Protein AF-A0A7R9FCP2-F1 (afdb_monomer_lite)

Foldseek 3Di:
DFQWDKALDDPPQNQWIWIAGPVHRVPIDIDGDPDLVRSLVVLLVVLVVNVVPDPDDDDPVNSVVSNCPSVDPPPPPPPD

Secondary structure (DSSP, 8-state):
---EEEE---TT-TTEEEEEESS-GGG-EEEE-SSHHHHHHHHHHHHHHHHHH--S---HHHHHHHHHTTT-TTTTS---

Organism: NCBI:txid61472

Structure (mmCIF, N/CA/C/O backbone):
data_AF-A0A7R9FCP2-F1
#
_entry.id   AF-A0A7R9FCP2-F1
#
loop_
_atom_site.group_PDB
_atom_site.id
_atom_site.type_symbol
_atom_site.label_atom_id
_atom_site.label_alt_id
_atom_site.label_comp_id
_atom_site.label_asym_id
_atom_site.label_entity_id
_atom_site.label_seq_id
_atom_site.pdbx_PDB_ins_code
_atom_site.Cartn_x
_atom_site.Cartn_y
_atom_site.Cartn_z
_atom_site.occupancy
_atom_site.B_iso_or_equiv
_atom_site.auth_seq_id
_atom_s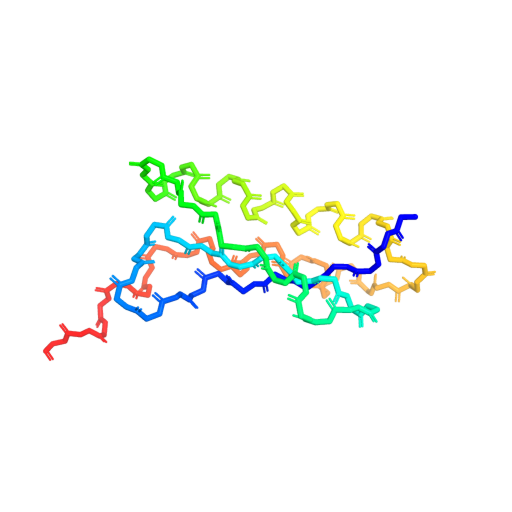ite.auth_comp_id
_atom_site.auth_asym_id
_atom_site.auth_atom_id
_atom_site.pdbx_PDB_model_num
ATOM 1 N N . CYS A 1 1 ? 13.044 -10.301 -4.297 1.00 50.00 1 CYS A N 1
ATOM 2 C CA . CYS A 1 1 ? 11.978 -9.550 -3.610 1.00 50.00 1 CYS A CA 1
ATOM 3 C C . CYS A 1 1 ? 10.680 -9.792 -4.357 1.00 50.00 1 CYS A C 1
ATOM 5 O O . CYS A 1 1 ? 10.657 -9.591 -5.564 1.00 50.00 1 CYS A O 1
ATOM 7 N N . SER A 1 2 ? 9.673 -10.339 -3.681 1.00 60.03 2 SER A N 1
ATOM 8 C CA . SER A 1 2 ? 8.406 -10.741 -4.295 1.00 60.03 2 SER A CA 1
ATOM 9 C C . SER A 1 2 ? 7.644 -9.520 -4.802 1.00 60.03 2 SER A C 1
ATOM 11 O O . SER A 1 2 ? 7.591 -8.501 -4.117 1.00 60.03 2 SER A O 1
ATOM 13 N N . ASN A 1 3 ? 7.044 -9.618 -5.988 1.00 81.00 3 ASN A N 1
ATOM 14 C CA . ASN A 1 3 ? 6.045 -8.647 -6.419 1.00 81.00 3 ASN A CA 1
ATOM 15 C C . ASN A 1 3 ? 4.896 -8.700 -5.398 1.00 81.00 3 ASN A C 1
ATOM 17 O O . ASN A 1 3 ? 4.340 -9.775 -5.161 1.00 81.00 3 ASN A O 1
ATOM 21 N N . LEU A 1 4 ? 4.542 -7.561 -4.798 1.00 88.31 4 LEU A N 1
ATOM 22 C CA . LEU A 1 4 ? 3.458 -7.441 -3.818 1.00 88.31 4 LEU A CA 1
ATOM 23 C C . LEU A 1 4 ? 2.342 -6.549 -4.360 1.00 88.31 4 LEU A C 1
ATOM 25 O O . LEU A 1 4 ? 2.602 -5.537 -5.009 1.00 88.31 4 LEU A O 1
ATOM 29 N N . MET A 1 5 ? 1.106 -6.910 -4.044 1.00 90.56 5 MET A N 1
ATOM 30 C CA . MET A 1 5 ? -0.094 -6.112 -4.255 1.00 90.56 5 MET A CA 1
ATOM 31 C C . MET A 1 5 ? -0.584 -5.570 -2.909 1.00 90.56 5 MET A C 1
ATOM 33 O O . MET A 1 5 ? -0.544 -6.273 -1.897 1.00 90.56 5 MET A O 1
ATOM 37 N N . LEU A 1 6 ? -1.046 -4.320 -2.907 1.00 93.06 6 LEU A N 1
ATOM 38 C CA . LEU A 1 6 ? -1.578 -3.624 -1.738 1.00 93.06 6 LEU A CA 1
ATOM 39 C C . LEU A 1 6 ? -3.060 -3.297 -1.964 1.00 93.06 6 LEU A C 1
ATOM 41 O O . LEU A 1 6 ? -3.398 -2.691 -2.979 1.00 93.06 6 LEU A O 1
ATOM 45 N N . ILE A 1 7 ? -3.925 -3.659 -1.014 1.00 93.00 7 ILE A N 1
ATOM 46 C CA . ILE A 1 7 ? -5.346 -3.278 -0.999 1.00 93.00 7 ILE A CA 1
ATOM 47 C C . ILE A 1 7 ? -5.611 -2.452 0.259 1.00 93.00 7 ILE A C 1
ATOM 49 O O . ILE A 1 7 ? -5.586 -2.972 1.370 1.00 93.00 7 ILE A O 1
ATOM 53 N N . GLU A 1 8 ? -5.862 -1.156 0.088 1.00 92.06 8 GLU A N 1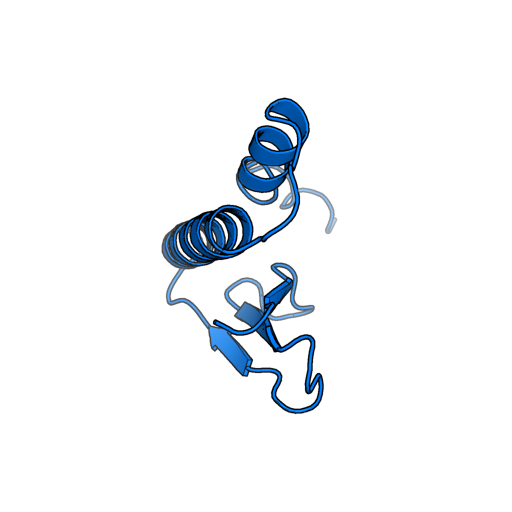
ATOM 54 C CA . GLU A 1 8 ? -5.998 -0.202 1.200 1.00 92.06 8 GLU A CA 1
ATOM 55 C C . GLU A 1 8 ? -7.412 -0.123 1.781 1.00 92.06 8 GLU A C 1
ATOM 57 O O . GLU A 1 8 ? -7.588 0.345 2.906 1.00 92.06 8 GLU A O 1
ATOM 62 N N . SER A 1 9 ? -8.422 -0.560 1.028 1.00 89.50 9 SER A N 1
ATOM 63 C CA . SER A 1 9 ? -9.820 -0.541 1.455 1.00 89.50 9 SER A CA 1
ATOM 64 C C . SER A 1 9 ? -10.279 -1.950 1.806 1.00 89.50 9 SER A C 1
ATOM 66 O O . SER A 1 9 ? -10.275 -2.836 0.953 1.00 89.50 9 SER A O 1
ATOM 68 N N . VAL A 1 10 ? -10.665 -2.144 3.067 1.00 91.00 10 VAL A N 1
ATOM 69 C CA . VAL A 1 10 ? -11.214 -3.402 3.581 1.00 91.00 10 VAL A CA 1
ATOM 70 C C . VAL A 1 10 ? -12.622 -3.112 4.108 1.00 91.00 10 VAL A C 1
ATOM 72 O O . VAL A 1 10 ? -12.763 -2.306 5.034 1.00 91.00 10 VAL A O 1
ATOM 75 N N . PRO A 1 11 ? -13.679 -3.706 3.522 1.00 89.94 11 PRO A N 1
ATOM 76 C CA . PRO A 1 11 ? -15.054 -3.460 3.947 1.00 89.94 11 PRO A CA 1
ATOM 77 C C . PRO A 1 11 ? -15.256 -3.777 5.432 1.00 89.94 11 PRO A C 1
ATOM 79 O O . PRO A 1 11 ? -14.904 -4.857 5.893 1.00 89.94 11 PRO A O 1
ATOM 82 N N . GLY A 1 12 ? -15.824 -2.830 6.181 1.00 90.25 12 GLY A N 1
ATOM 83 C CA . GLY A 1 12 ? -16.067 -2.982 7.620 1.00 90.25 12 GLY A CA 1
ATOM 84 C C . GLY A 1 12 ? -14.831 -2.819 8.514 1.00 90.25 12 GLY A C 1
ATOM 85 O O . GLY A 1 12 ? -14.980 -2.767 9.732 1.00 90.25 12 GLY A O 1
ATOM 86 N N . GLU A 1 13 ? -13.631 -2.664 7.944 1.00 92.75 13 GLU A N 1
ATOM 87 C CA . GLU A 1 13 ? -12.377 -2.554 8.693 1.00 92.75 13 GLU A CA 1
ATOM 88 C C . GLU A 1 13 ? -11.562 -1.316 8.262 1.00 92.75 13 GLU A C 1
ATOM 90 O O . GLU A 1 13 ? -10.567 -1.415 7.536 1.00 92.75 13 GLU A O 1
ATOM 95 N N . PRO A 1 14 ? -11.930 -0.105 8.722 1.00 89.44 14 PRO A N 1
ATOM 96 C CA . PRO A 1 14 ? -11.324 1.143 8.246 1.00 89.44 14 PRO A CA 1
ATOM 97 C C . PRO A 1 14 ? -9.822 1.259 8.552 1.00 89.44 14 PRO A C 1
ATOM 99 O O . PRO A 1 14 ? -9.103 1.978 7.854 1.00 89.44 14 PRO A O 1
ATOM 102 N N . PHE A 1 15 ? -9.327 0.528 9.554 1.00 93.69 15 PHE A N 1
ATOM 103 C CA . PHE A 1 15 ? -7.915 0.504 9.946 1.00 93.69 15 PHE A CA 1
ATOM 104 C C . PHE A 1 15 ? -7.124 -0.664 9.348 1.00 93.69 15 PHE A C 1
ATOM 106 O O . PHE A 1 15 ? -5.909 -0.722 9.545 1.00 93.69 15 PHE A O 1
ATOM 113 N N . SER A 1 16 ? -7.778 -1.562 8.609 1.00 95.31 16 SER A N 1
ATOM 114 C CA . SER A 1 16 ? -7.129 -2.712 7.984 1.00 95.31 16 SER A CA 1
ATOM 115 C C . SER A 1 16 ? -6.729 -2.438 6.538 1.00 95.31 16 SER A C 1
ATOM 117 O O . SER A 1 16 ? -7.317 -1.592 5.862 1.00 95.31 16 SER A O 1
ATOM 119 N N . PHE A 1 17 ? -5.723 -3.163 6.062 1.00 95.38 17 PHE A N 1
ATOM 120 C CA . PHE A 1 17 ? -5.329 -3.255 4.658 1.00 95.38 17 PHE A CA 1
ATOM 121 C C . PHE A 1 17 ? -4.753 -4.649 4.373 1.00 95.38 17 PHE A C 1
ATOM 123 O O . PHE A 1 17 ? -4.325 -5.351 5.295 1.00 95.38 17 PHE A O 1
ATOM 130 N N . HIS A 1 18 ? -4.736 -5.059 3.105 1.00 95.50 18 HIS A N 1
ATOM 131 C CA . HIS A 1 18 ? -4.192 -6.352 2.692 1.00 95.50 18 HIS A CA 1
ATOM 132 C C . HIS A 1 18 ? -2.888 -6.206 1.918 1.00 95.50 18 HIS A C 1
ATOM 134 O O . HIS A 1 18 ? -2.753 -5.337 1.056 1.00 95.50 18 HIS A O 1
ATOM 140 N N . VAL A 1 19 ? -1.955 -7.114 2.191 1.00 94.06 19 VAL A N 1
ATOM 141 C CA . VAL A 1 19 ? -0.730 -7.312 1.415 1.00 94.06 19 VAL A CA 1
ATOM 142 C C . VAL A 1 19 ? -0.778 -8.709 0.815 1.00 94.06 19 VAL A C 1
ATOM 144 O O . VAL A 1 19 ? -0.944 -9.689 1.540 1.00 94.06 19 VAL A O 1
ATOM 147 N N . ILE A 1 20 ? -0.659 -8.801 -0.507 1.00 93.12 20 ILE A N 1
ATOM 148 C CA . ILE A 1 20 ? -0.838 -10.050 -1.252 1.00 93.12 20 ILE A CA 1
ATOM 149 C C . ILE A 1 20 ? 0.392 -10.294 -2.132 1.00 93.12 20 ILE A C 1
ATOM 151 O O . ILE A 1 20 ? 0.699 -9.461 -2.988 1.00 93.12 20 ILE A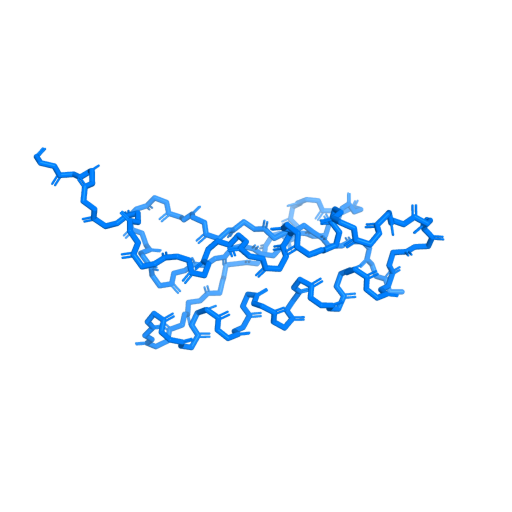 O 1
ATOM 155 N N . PRO A 1 21 ? 1.101 -11.421 -1.971 1.00 90.19 21 PRO A N 1
ATOM 156 C CA . PRO A 1 21 ? 2.138 -11.828 -2.911 1.00 90.19 21 PRO A CA 1
ATOM 157 C C . PRO A 1 21 ? 1.540 -12.177 -4.279 1.00 90.19 21 PRO A C 1
ATOM 159 O O . PRO A 1 21 ? 0.576 -12.938 -4.365 1.00 90.19 21 PRO A O 1
ATOM 162 N N . PHE A 1 22 ? 2.109 -11.643 -5.363 1.00 84.50 22 PHE A N 1
ATOM 163 C CA . PHE A 1 22 ? 1.628 -11.925 -6.725 1.00 84.50 22 PHE A CA 1
ATOM 164 C C . PHE A 1 22 ? 1.818 -13.393 -7.137 1.00 84.50 22 PHE A C 1
ATOM 166 O O . PHE A 1 22 ? 1.045 -13.914 -7.936 1.00 84.50 22 PHE A O 1
ATOM 173 N N . ASP A 1 23 ? 2.852 -14.050 -6.618 1.00 86.31 23 ASP A N 1
ATOM 174 C CA . ASP A 1 23 ? 3.188 -15.451 -6.889 1.00 86.31 23 ASP A CA 1
ATOM 175 C C . ASP A 1 23 ? 2.272 -16.436 -6.150 1.00 86.31 23 ASP A C 1
ATOM 177 O O . ASP A 1 23 ? 2.027 -17.544 -6.631 1.00 86.31 23 ASP A O 1
ATOM 181 N N . ASN A 1 24 ? 1.741 -16.036 -4.995 1.00 86.50 24 ASN A N 1
ATOM 182 C CA . ASN A 1 24 ? 0.840 -16.861 -4.208 1.00 86.50 24 ASN A CA 1
ATOM 183 C C . ASN A 1 24 ? -0.242 -16.018 -3.510 1.00 86.50 24 ASN A C 1
ATOM 185 O O . ASN A 1 24 ? -0.113 -15.703 -2.323 1.00 86.50 24 ASN A O 1
ATOM 189 N N . PRO A 1 25 ? -1.363 -15.734 -4.200 1.00 87.56 25 PRO A N 1
ATOM 190 C CA . PRO A 1 25 ? -2.456 -14.925 -3.660 1.00 87.56 25 PRO A CA 1
ATOM 191 C C . PRO A 1 25 ? -3.084 -15.489 -2.379 1.00 87.56 25 PRO A C 1
ATOM 193 O O . PRO A 1 25 ? -3.702 -14.757 -1.613 1.00 87.56 25 PRO A O 1
ATOM 196 N N . ARG A 1 26 ? -2.919 -16.796 -2.118 1.00 89.19 26 ARG A N 1
ATOM 197 C CA . ARG A 1 26 ? -3.417 -17.447 -0.895 1.00 89.19 26 ARG A CA 1
ATOM 198 C C . ARG A 1 26 ? -2.661 -17.022 0.364 1.00 89.19 26 ARG A C 1
ATOM 200 O O . ARG A 1 26 ? -3.168 -17.239 1.457 1.00 89.19 26 ARG A O 1
ATOM 207 N N . LEU A 1 27 ? -1.474 -16.428 0.225 1.00 89.44 27 LEU A N 1
ATOM 208 C CA . LEU A 1 27 ? -0.686 -15.872 1.331 1.00 89.44 27 LEU A CA 1
ATOM 209 C C . LEU A 1 27 ? -1.024 -14.399 1.593 1.00 89.44 27 LEU A C 1
ATOM 211 O O . LEU A 1 27 ? -0.162 -13.610 1.969 1.00 89.44 27 LEU A O 1
ATOM 215 N N . GLN A 1 28 ? -2.279 -14.011 1.369 1.00 93.25 28 GLN A N 1
ATOM 216 C CA . GLN A 1 28 ? -2.766 -12.698 1.756 1.00 93.25 28 GLN A CA 1
ATOM 217 C C . GLN A 1 28 ? -2.588 -12.489 3.265 1.00 93.25 28 GLN A C 1
ATOM 219 O O . GLN A 1 28 ? -3.040 -13.293 4.081 1.00 93.25 28 GLN A O 1
ATOM 224 N N . HIS A 1 29 ? -2.000 -11.355 3.630 1.00 93.44 29 HIS A N 1
ATOM 225 C CA . HIS A 1 29 ? -1.911 -10.894 5.007 1.00 93.44 29 HIS A CA 1
ATOM 226 C C . HIS A 1 29 ? -2.828 -9.693 5.215 1.00 93.44 29 HIS A C 1
ATOM 228 O O . HIS A 1 29 ? -2.732 -8.705 4.488 1.00 93.44 29 HIS A O 1
ATOM 234 N N . THR A 1 30 ? -3.695 -9.765 6.224 1.00 95.38 30 THR A N 1
ATOM 235 C CA . THR A 1 30 ? -4.462 -8.615 6.717 1.00 95.38 30 THR A CA 1
ATOM 236 C C . THR A 1 30 ? -3.690 -7.964 7.852 1.00 95.38 30 THR A C 1
ATOM 238 O O . THR A 1 30 ? -3.346 -8.624 8.832 1.00 95.38 30 THR A O 1
ATOM 241 N N . LEU A 1 31 ? -3.408 -6.674 7.714 1.00 95.69 31 LEU A N 1
ATOM 242 C CA . LEU A 1 31 ? -2.724 -5.874 8.720 1.00 95.69 31 LEU A CA 1
ATOM 243 C C . LEU A 1 31 ? -3.676 -4.797 9.220 1.00 95.69 31 LEU A C 1
ATOM 245 O O . LEU A 1 31 ? -4.236 -4.055 8.419 1.00 95.69 31 LEU A O 1
ATOM 249 N N . GLN A 1 32 ? -3.825 -4.702 10.539 1.00 96.19 32 GLN A N 1
ATOM 250 C CA . GLN A 1 32 ? -4.657 -3.700 11.192 1.00 96.19 32 GLN A CA 1
ATOM 251 C C . GLN A 1 32 ? -3.773 -2.674 11.902 1.00 96.19 32 GLN A C 1
ATOM 253 O O . GLN A 1 32 ? -2.974 -3.015 12.777 1.00 96.19 32 GLN A O 1
ATOM 258 N N . ALA A 1 33 ? -3.922 -1.407 11.528 1.00 95.31 33 ALA A N 1
ATOM 259 C CA . ALA A 1 33 ? -3.258 -0.297 12.191 1.00 95.31 33 ALA A CA 1
ATOM 260 C C . ALA A 1 33 ? -4.017 0.132 13.456 1.00 95.31 33 ALA A C 1
ATOM 262 O O . ALA A 1 33 ? -5.210 -0.118 13.623 1.00 95.31 33 ALA A O 1
ATOM 263 N N . ARG A 1 34 ? -3.326 0.847 14.342 1.00 94.75 34 ARG A N 1
ATOM 264 C CA . ARG A 1 34 ? -3.902 1.417 15.568 1.00 94.75 34 ARG A CA 1
ATOM 265 C C . ARG A 1 34 ? -4.784 2.636 15.294 1.00 94.75 34 ARG A C 1
ATOM 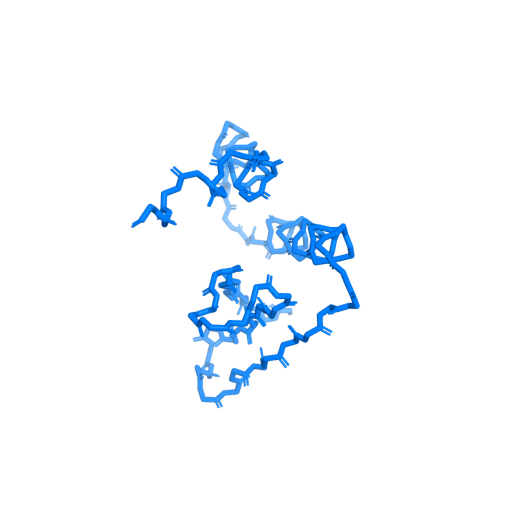267 O O . ARG A 1 34 ? -5.646 2.956 16.104 1.00 94.75 34 ARG A O 1
ATOM 274 N N . ASN A 1 35 ? -4.536 3.341 14.192 1.00 92.81 35 ASN A N 1
ATOM 275 C CA . ASN A 1 35 ? -5.284 4.518 13.757 1.00 92.81 35 ASN A CA 1
ATOM 276 C C . ASN A 1 35 ? -5.095 4.754 12.240 1.00 92.81 35 ASN A C 1
ATOM 278 O O . ASN A 1 35 ? -4.286 4.086 11.591 1.00 92.81 35 ASN A O 1
ATOM 282 N N . LEU A 1 36 ? -5.851 5.700 11.666 1.00 91.00 36 LEU A N 1
ATOM 283 C CA . LEU A 1 36 ? -5.791 6.015 10.229 1.00 91.00 36 LEU A CA 1
ATOM 284 C C . LEU A 1 36 ? -4.441 6.596 9.791 1.00 91.00 36 LEU A C 1
ATOM 286 O O . LEU A 1 36 ? -4.018 6.360 8.664 1.00 91.00 36 LEU A O 1
ATOM 290 N N . GLU A 1 37 ? -3.769 7.351 10.656 1.00 93.31 37 GLU A N 1
ATOM 291 C CA . GLU A 1 37 ? -2.467 7.950 10.353 1.00 93.31 37 GLU A CA 1
ATOM 292 C C . GLU A 1 37 ? -1.396 6.871 10.170 1.00 93.31 37 GLU A C 1
ATOM 294 O O . GLU A 1 37 ? -0.729 6.832 9.140 1.00 93.31 37 GLU A O 1
ATOM 299 N N . GLN A 1 38 ? -1.327 5.911 11.094 1.00 94.81 38 GLN A N 1
ATOM 300 C CA . GLN A 1 38 ? -0.432 4.764 10.989 1.00 94.81 38 GLN A CA 1
ATOM 301 C C . GLN A 1 38 ? -0.755 3.917 9.756 1.00 94.81 38 GLN A C 1
ATOM 303 O O . GLN A 1 38 ? 0.158 3.487 9.053 1.00 94.81 38 GLN A O 1
ATOM 308 N N . LYS A 1 39 ? -2.042 3.699 9.455 1.00 94.44 39 LYS A N 1
ATOM 309 C CA . LYS A 1 39 ? -2.447 3.007 8.224 1.00 94.44 39 LYS A CA 1
ATOM 310 C C . LYS A 1 39 ? -1.922 3.735 6.982 1.00 94.44 39 LYS A C 1
ATOM 312 O O . LYS A 1 39 ? -1.358 3.092 6.098 1.00 94.44 39 LYS A O 1
ATOM 317 N N . ARG A 1 40 ? -2.080 5.060 6.910 1.00 93.19 40 ARG A N 1
ATOM 318 C CA . ARG A 1 40 ? -1.580 5.881 5.793 1.00 93.19 40 ARG A CA 1
ATOM 319 C C . ARG A 1 40 ? -0.067 5.803 5.662 1.00 93.19 40 ARG A C 1
ATOM 321 O O . ARG A 1 40 ? 0.434 5.629 4.558 1.00 93.19 40 ARG A O 1
ATOM 328 N N . GLU A 1 41 ? 0.654 5.877 6.773 1.00 94.81 41 GLU A N 1
ATOM 329 C CA . GLU A 1 41 ? 2.109 5.778 6.751 1.00 94.81 41 GLU A CA 1
ATOM 330 C C . GLU A 1 41 ? 2.575 4.396 6.276 1.00 94.81 41 GLU A C 1
ATOM 332 O O . GLU A 1 41 ? 3.405 4.297 5.374 1.00 94.81 41 GLU A O 1
ATOM 337 N N . TRP A 1 42 ? 1.996 3.317 6.804 1.00 95.12 42 TRP A N 1
ATOM 338 C CA . TRP A 1 42 ? 2.367 1.953 6.415 1.00 95.12 42 TRP A CA 1
ATOM 339 C C . TRP A 1 42 ? 2.074 1.670 4.940 1.00 95.12 42 TRP A C 1
ATOM 341 O O . TRP A 1 42 ? 2.921 1.129 4.228 1.00 95.12 42 TRP A O 1
ATOM 351 N N . THR A 1 43 ? 0.898 2.070 4.460 1.00 94.62 43 THR A N 1
ATOM 352 C CA . THR A 1 43 ? 0.503 1.900 3.053 1.00 94.62 43 THR A CA 1
ATOM 353 C C . THR A 1 43 ? 1.377 2.733 2.110 1.00 94.62 43 THR A C 1
ATOM 355 O O . THR A 1 43 ? 1.768 2.237 1.053 1.00 94.62 43 THR A O 1
ATOM 358 N N . LEU A 1 44 ? 1.774 3.949 2.503 1.00 94.38 44 LEU A N 1
ATOM 359 C CA . LEU A 1 44 ? 2.700 4.792 1.740 1.00 94.38 44 LEU A CA 1
ATOM 360 C C . LEU A 1 44 ? 4.103 4.175 1.639 1.00 94.38 44 LEU A C 1
ATOM 362 O O . LEU A 1 44 ? 4.688 4.139 0.555 1.00 94.38 44 LEU A O 1
ATOM 366 N N . GLN A 1 45 ? 4.633 3.647 2.746 1.00 93.50 45 GLN A N 1
ATOM 367 C CA . GLN A 1 45 ? 5.927 2.957 2.749 1.00 93.50 45 GLN A CA 1
ATOM 368 C C . GLN A 1 45 ? 5.890 1.700 1.870 1.00 93.50 45 GLN A C 1
ATOM 370 O O . GLN A 1 45 ? 6.806 1.468 1.081 1.00 93.50 45 GLN A O 1
ATOM 375 N N . LEU A 1 46 ? 4.803 0.924 1.929 1.00 92.69 46 LEU A N 1
ATOM 376 C CA . LEU A 1 46 ? 4.620 -0.246 1.067 1.00 92.69 46 LEU A CA 1
ATOM 377 C C . LEU A 1 46 ? 4.569 0.136 -0.415 1.00 92.69 46 LEU A C 1
ATOM 379 O O . LEU A 1 46 ? 5.251 -0.498 -1.216 1.00 92.69 46 LEU A O 1
ATOM 383 N N . LYS A 1 47 ? 3.841 1.198 -0.788 1.00 92.75 47 LYS A N 1
ATOM 384 C CA . LYS A 1 47 ? 3.834 1.725 -2.165 1.00 92.75 47 LYS A CA 1
ATOM 385 C C . LYS A 1 47 ? 5.233 2.095 -2.637 1.00 92.75 47 LYS A C 1
ATOM 387 O O . LYS A 1 47 ? 5.623 1.698 -3.732 1.00 92.75 47 LYS A O 1
ATOM 392 N N . ARG A 1 48 ? 6.001 2.805 -1.804 1.00 91.50 48 ARG A N 1
ATOM 393 C CA . ARG A 1 48 ? 7.386 3.185 -2.110 1.00 91.50 48 ARG A CA 1
ATOM 394 C C . ARG A 1 48 ? 8.236 1.953 -2.404 1.00 91.50 48 ARG A C 1
ATOM 396 O O . ARG A 1 48 ? 8.834 1.877 -3.471 1.00 91.50 48 ARG A O 1
ATOM 403 N N . VAL A 1 49 ? 8.206 0.961 -1.513 1.00 90.12 49 VAL A N 1
ATOM 404 C CA . VAL A 1 49 ? 8.967 -0.286 -1.671 1.00 90.12 49 VAL A CA 1
ATOM 405 C C . VAL A 1 49 ? 8.516 -1.063 -2.911 1.00 90.12 49 VAL A C 1
ATOM 407 O O . VAL A 1 49 ? 9.366 -1.537 -3.661 1.00 90.12 49 VAL A O 1
ATOM 410 N N . ILE A 1 50 ? 7.210 -1.163 -3.181 1.00 89.56 50 ILE A N 1
ATOM 411 C CA . ILE A 1 50 ? 6.681 -1.829 -4.384 1.00 89.56 50 ILE A CA 1
ATOM 412 C C . ILE A 1 50 ? 7.200 -1.140 -5.653 1.00 89.56 50 ILE A C 1
ATOM 414 O O . ILE A 1 50 ? 7.696 -1.812 -6.554 1.00 89.56 50 ILE A O 1
ATOM 418 N N . LEU A 1 51 ? 7.137 0.194 -5.716 1.00 88.88 51 LEU A N 1
ATOM 419 C CA . LEU A 1 51 ? 7.601 0.974 -6.867 1.00 88.88 51 LEU A CA 1
ATOM 420 C C . LEU A 1 51 ? 9.126 0.915 -7.049 1.00 88.88 51 LEU A C 1
ATOM 422 O O . LEU A 1 51 ? 9.603 0.941 -8.185 1.00 88.88 51 LEU A O 1
ATOM 426 N N . GLU A 1 52 ? 9.893 0.880 -5.958 1.00 86.50 52 GLU A N 1
ATOM 427 C CA . GLU A 1 52 ? 11.359 0.765 -5.973 1.00 86.50 52 GLU A CA 1
ATOM 428 C C . GLU A 1 52 ? 11.827 -0.627 -6.413 1.00 86.50 52 GLU A C 1
ATOM 430 O O . GLU A 1 52 ? 12.829 -0.739 -7.113 1.00 86.50 52 GLU A O 1
ATOM 435 N N . ASN A 1 53 ? 11.094 -1.682 -6.044 1.00 85.44 53 ASN A N 1
ATOM 436 C CA . ASN A 1 53 ? 11.426 -3.063 -6.407 1.00 85.44 53 ASN A CA 1
ATOM 437 C C . ASN A 1 53 ? 10.857 -3.487 -7.773 1.00 85.44 53 ASN A C 1
ATOM 439 O O . ASN A 1 53 ? 11.131 -4.597 -8.232 1.00 85.44 53 ASN A O 1
ATOM 443 N N . TYR A 1 54 ? 10.060 -2.641 -8.431 1.00 84.00 54 TYR A N 1
ATOM 444 C CA . TYR A 1 54 ? 9.481 -2.972 -9.728 1.00 84.00 54 TYR A CA 1
ATOM 445 C C . TYR A 1 54 ? 10.533 -2.864 -10.837 1.00 84.00 54 TYR A C 1
ATOM 447 O O . TYR A 1 54 ? 11.020 -1.779 -11.149 1.00 84.00 54 TYR A O 1
ATOM 455 N N . ASN A 1 55 ? 10.851 -3.999 -11.466 1.00 79.50 55 ASN A N 1
ATOM 456 C CA . ASN A 1 55 ? 11.906 -4.091 -12.483 1.00 79.50 55 ASN A CA 1
ATOM 457 C C . ASN A 1 55 ? 11.603 -3.315 -13.777 1.00 79.50 55 ASN A C 1
ATOM 459 O O . ASN A 1 55 ? 12.516 -3.062 -14.560 1.00 79.50 55 ASN A O 1
ATOM 463 N N . ALA A 1 56 ? 10.341 -2.958 -14.036 1.00 83.12 56 ALA A N 1
ATOM 464 C CA . ALA A 1 56 ? 9.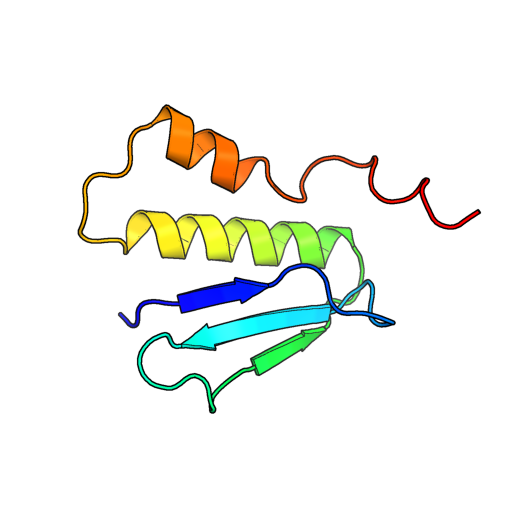981 -2.203 -15.232 1.00 83.12 56 ALA A CA 1
ATOM 465 C C . ALA A 1 56 ? 10.065 -0.687 -15.005 1.00 83.12 56 ALA A C 1
ATOM 467 O O . ALA A 1 56 ? 9.873 -0.167 -13.903 1.00 83.12 56 ALA A O 1
ATOM 468 N N . VAL A 1 57 ? 10.290 0.048 -16.093 1.00 84.12 57 VAL A N 1
ATOM 469 C CA . VAL A 1 57 ? 10.284 1.510 -16.072 1.00 84.12 57 VAL A CA 1
ATOM 470 C C . VAL A 1 57 ? 8.848 2.005 -15.894 1.00 84.12 57 VAL A C 1
ATOM 472 O O . VAL A 1 57 ? 8.066 2.043 -16.838 1.00 84.12 57 VAL A O 1
ATOM 475 N N . ILE A 1 58 ? 8.500 2.395 -14.668 1.00 84.94 58 ILE A N 1
ATOM 476 C CA . ILE A 1 58 ? 7.250 3.108 -14.378 1.00 84.94 58 ILE A CA 1
ATOM 477 C C . ILE A 1 58 ? 7.475 4.607 -14.636 1.00 84.94 58 ILE A C 1
ATOM 479 O O . ILE A 1 58 ? 8.378 5.179 -14.008 1.00 84.94 58 ILE A O 1
ATOM 483 N N . PRO A 1 59 ? 6.667 5.258 -15.496 1.00 92.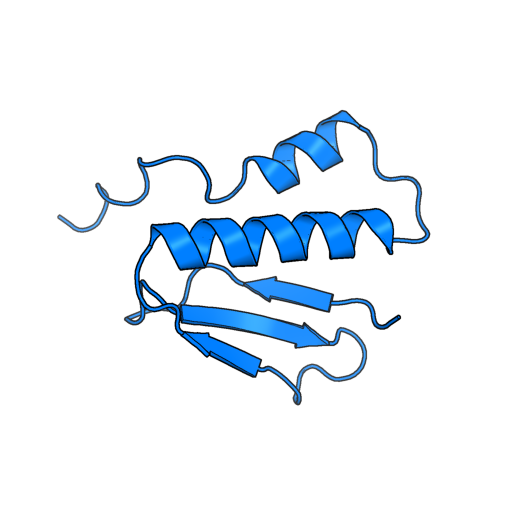50 59 PRO A N 1
ATOM 484 C CA . PRO A 1 59 ? 6.725 6.701 -15.717 1.00 92.50 59 PRO A CA 1
ATOM 485 C C . PRO A 1 59 ? 6.611 7.495 -14.409 1.00 92.50 59 PRO A C 1
ATOM 487 O O . PRO A 1 59 ? 5.828 7.139 -13.528 1.00 92.50 59 PRO A O 1
ATOM 490 N N . SER A 1 60 ? 7.351 8.599 -14.289 1.00 89.06 60 SER A N 1
ATOM 491 C CA . SER A 1 60 ? 7.390 9.432 -13.074 1.00 89.06 60 SER A CA 1
ATOM 492 C C . SER A 1 60 ? 6.007 9.915 -12.634 1.00 89.06 60 SER A C 1
ATOM 494 O O . SER A 1 60 ? 5.677 9.836 -11.454 1.00 89.06 60 SER A O 1
ATOM 496 N N . HIS A 1 61 ? 5.172 10.333 -13.584 1.00 89.94 61 HIS A N 1
ATOM 497 C CA . HIS A 1 61 ? 3.809 10.771 -13.298 1.00 89.94 61 HIS A CA 1
ATOM 498 C C . HIS A 1 61 ? 2.944 9.639 -12.722 1.00 89.94 61 HIS A C 1
ATOM 500 O O . HIS A 1 61 ? 2.252 9.835 -11.730 1.00 89.94 61 HIS A O 1
ATOM 506 N N . ALA A 1 62 ? 3.050 8.422 -13.268 1.00 91.62 62 ALA A N 1
ATOM 507 C CA . ALA A 1 62 ? 2.336 7.262 -12.736 1.00 91.62 62 ALA A CA 1
ATOM 508 C C . ALA A 1 62 ? 2.826 6.884 -11.327 1.00 91.62 62 ALA A C 1
ATOM 510 O O . ALA A 1 62 ? 2.014 6.558 -10.464 1.00 91.62 62 ALA A O 1
ATOM 511 N N . ARG A 1 63 ? 4.139 6.983 -11.063 1.00 89.69 63 ARG A N 1
ATOM 512 C CA . ARG A 1 63 ? 4.691 6.792 -9.710 1.00 89.69 63 ARG A CA 1
ATOM 513 C C . ARG A 1 63 ? 4.093 7.793 -8.725 1.00 89.69 63 ARG A C 1
ATOM 515 O O . ARG A 1 63 ? 3.705 7.393 -7.634 1.00 89.69 63 ARG A O 1
ATOM 522 N N . GLN A 1 64 ? 3.995 9.063 -9.112 1.00 90.38 64 GLN A N 1
ATOM 523 C CA . GLN A 1 64 ? 3.405 10.100 -8.270 1.00 90.38 64 GLN A CA 1
ATOM 524 C C . GLN A 1 64 ? 1.928 9.813 -7.971 1.00 90.38 64 GLN A C 1
ATOM 526 O O . GLN A 1 64 ? 1.544 9.809 -6.806 1.00 90.38 64 GLN A O 1
ATOM 531 N N . LEU A 1 65 ? 1.133 9.472 -8.990 1.00 91.62 65 LEU A N 1
ATOM 532 C CA . LEU A 1 65 ? -0.283 9.141 -8.810 1.00 91.62 65 LEU A CA 1
ATOM 533 C C . LEU A 1 65 ? -0.483 7.978 -7.831 1.00 91.62 65 LEU A C 1
ATOM 535 O O . LEU A 1 65 ? -1.333 8.060 -6.950 1.00 91.62 65 LEU A O 1
ATOM 539 N N . VAL A 1 66 ? 0.330 6.918 -7.925 1.00 90.81 66 VAL A N 1
ATOM 540 C CA . VAL A 1 66 ? 0.275 5.789 -6.977 1.00 90.81 66 VAL A CA 1
ATOM 541 C C . VAL A 1 66 ? 0.543 6.246 -5.542 1.00 90.81 66 VAL A C 1
ATOM 543 O O . VAL A 1 66 ? -0.122 5.777 -4.619 1.00 90.81 66 VAL A O 1
ATOM 546 N N . MET A 1 67 ? 1.491 7.165 -5.346 1.00 91.12 67 MET A N 1
ATOM 547 C CA . MET A 1 67 ? 1.819 7.705 -4.024 1.00 91.12 67 MET A CA 1
ATOM 548 C C . MET A 1 67 ? 0.717 8.612 -3.460 1.00 91.12 67 MET A C 1
ATOM 550 O O . MET A 1 67 ? 0.574 8.689 -2.244 1.00 91.12 67 MET A O 1
ATOM 554 N N . GLU A 1 68 ? -0.082 9.252 -4.315 1.00 89.62 68 GLU A N 1
ATOM 555 C CA . GLU A 1 68 ? -1.210 10.111 -3.924 1.00 89.62 68 GLU A CA 1
ATOM 556 C C . GLU A 1 68 ? -2.488 9.318 -3.583 1.00 89.62 68 GLU A C 1
ATOM 558 O O . GLU A 1 68 ? -3.353 9.820 -2.858 1.00 89.62 68 GLU A O 1
ATOM 563 N N . LEU A 1 69 ? -2.606 8.060 -4.033 1.00 87.19 69 LEU A N 1
ATOM 564 C CA . LEU A 1 69 ? -3.727 7.183 -3.667 1.00 87.19 69 LEU A CA 1
ATOM 565 C C . LEU A 1 69 ? -3.852 7.072 -2.140 1.00 87.19 69 LEU A C 1
ATOM 567 O O . LEU A 1 69 ? -2.851 6.918 -1.440 1.00 87.19 69 LEU A O 1
ATOM 571 N N . GLY A 1 70 ? -5.074 7.146 -1.609 1.00 77.69 70 GLY A N 1
ATOM 572 C CA . GLY A 1 70 ? -5.345 6.992 -0.171 1.00 77.69 70 GLY A CA 1
ATOM 573 C C . GLY A 1 70 ? -4.805 8.113 0.736 1.00 77.69 70 GLY A C 1
ATOM 574 O O . GLY A 1 70 ? -5.032 8.078 1.949 1.00 77.69 70 GLY A O 1
ATOM 575 N N . GLN A 1 71 ? -4.115 9.119 0.179 1.00 76.75 71 GLN A N 1
ATOM 576 C CA . GLN A 1 71 ? -3.608 10.277 0.929 1.00 76.75 71 GLN A CA 1
ATOM 577 C C . GLN A 1 71 ? -4.675 11.362 1.128 1.00 76.75 71 GLN A C 1
ATOM 579 O O . GLN A 1 71 ? -4.622 12.118 2.101 1.00 76.75 71 GLN A O 1
ATOM 584 N N . ASN A 1 72 ? -5.674 11.430 0.243 1.00 63.84 72 ASN A N 1
ATOM 585 C CA . ASN A 1 72 ? -6.728 12.435 0.325 1.00 63.84 72 ASN A CA 1
ATOM 586 C C . ASN A 1 72 ? -7.708 12.126 1.467 1.00 63.84 72 ASN A C 1
ATOM 588 O O . ASN A 1 72 ? -8.191 11.011 1.642 1.00 63.84 72 ASN A O 1
ATOM 592 N N . ARG A 1 73 ? -8.001 13.147 2.280 1.00 54.75 73 ARG A N 1
ATOM 593 C CA . ARG A 1 73 ? -8.866 13.073 3.475 1.00 54.75 73 ARG A CA 1
ATOM 594 C C . ARG A 1 73 ? -10.366 12.963 3.143 1.00 54.75 73 ARG A C 1
ATOM 596 O O . ARG A 1 73 ? -11.169 13.061 4.061 1.00 54.75 73 ARG A O 1
ATOM 603 N N . THR A 1 74 ? -10.739 12.790 1.876 1.00 47.62 74 THR A N 1
ATOM 604 C CA . THR A 1 74 ? -12.101 13.032 1.366 1.00 47.62 74 THR A CA 1
ATOM 605 C C . THR A 1 74 ? -12.946 11.789 1.088 1.00 47.62 74 THR A C 1
ATOM 607 O O . THR A 1 74 ? -14.149 11.933 0.915 1.00 47.62 74 THR A O 1
ATOM 610 N N . ASP A 1 75 ? -12.409 10.569 1.145 1.00 49.47 75 ASP A N 1
ATOM 611 C CA . ASP A 1 75 ? -13.224 9.349 0.949 1.00 49.47 75 ASP A CA 1
ATOM 612 C C . ASP A 1 75 ? -14.061 8.960 2.193 1.00 49.47 75 ASP A C 1
ATOM 614 O O . ASP A 1 75 ? -14.520 7.828 2.327 1.00 49.47 75 ASP A O 1
ATOM 618 N N . GLY A 1 76 ? -14.239 9.894 3.135 1.00 46.56 76 GLY A N 1
ATOM 619 C CA . GLY A 1 76 ? -15.063 9.744 4.339 1.00 46.56 76 GLY A CA 1
ATOM 620 C C . GLY A 1 76 ? -16.461 10.367 4.244 1.00 46.56 76 GLY A C 1
ATOM 621 O O . GLY A 1 76 ? -17.203 10.293 5.216 1.00 46.56 76 GLY A O 1
ATOM 622 N N . GLU A 1 77 ? -16.833 10.967 3.109 1.00 45.69 77 GLU A N 1
ATOM 623 C CA . GLU A 1 77 ? -18.129 11.647 2.914 1.00 45.69 77 GLU A CA 1
ATOM 624 C C . GLU A 1 77 ? -19.048 10.959 1.885 1.00 45.69 77 GLU A C 1
ATOM 626 O O . GLU A 1 77 ? -19.921 11.591 1.302 1.00 45.69 77 GLU A O 1
ATOM 631 N N . GLN A 1 78 ? -18.906 9.645 1.675 1.00 42.25 78 GLN A N 1
ATOM 632 C CA . GLN A 1 78 ? -19.900 8.849 0.936 1.00 42.25 78 GLN A CA 1
ATOM 633 C C . GLN A 1 78 ? -20.318 7.581 1.687 1.00 42.25 78 GLN A C 1
ATOM 635 O O . GLN A 1 78 ? -20.239 6.480 1.161 1.00 42.25 78 GLN A O 1
ATOM 640 N N . LEU A 1 79 ? -20.791 7.744 2.921 1.00 43.31 79 LEU A N 1
ATOM 641 C CA . LEU A 1 79 ? -21.752 6.832 3.550 1.00 43.31 79 LEU A CA 1
ATOM 642 C C . LEU A 1 79 ? -22.748 7.701 4.339 1.00 43.31 79 LEU A C 1
ATOM 644 O O . LEU A 1 79 ? -22.669 7.803 5.561 1.00 43.31 79 LEU A O 1
ATOM 648 N N . SER A 1 80 ? -23.605 8.411 3.595 1.00 37.16 80 SER A N 1
ATOM 649 C CA . SER A 1 80 ? -24.862 8.998 4.085 1.00 37.16 80 SER A CA 1
ATOM 650 C C . SER A 1 80 ? -25.896 7.915 4.361 1.00 37.16 80 SER A C 1
ATOM 652 O O . SER A 1 80 ? -25.987 7.012 3.496 1.00 37.16 80 SER A O 1
#

Radius of gyration: 13.47 Å; chains: 1; bounding box: 37×30×32 Å

InterPro domains:
  IPR001849 Pleckstrin homology domain [PS50003] (1-51)
  IPR011993 PH-like domain superfamily [G3DSA:2.30.29.30] (1-74)

Sequence (80 aa):
CSNLMLIESVPGEPFSFHVIPFDNPRLQHTLQARNLEQKREWTLQLKRVILENYNAVIPSHARQLVMELGQNRTDGEQLS

pLDDT: mean 84.74, std 15.03, range [37.16, 96.19]